Protein AF-A0A4S8Q073-F1 (afdb_monomer)

Foldseek 3Di:
DDDDPDDPDDDPDPDDDDPDDDDDDWDDDPTDDDDDFDDDVTDDDDDDPDDVVLVVLLVVLLVLLVVLLVVLVVCVVVDDPVLSVVLVVLSVVLNVCSNVVPQLVVNVVSLVVNCVSCVVPVVSVVSSVVSNVSSVVSVD

Structure (mmCIF, N/CA/C/O backbone):
data_AF-A0A4S8Q073-F1
#
_entry.id   AF-A0A4S8Q073-F1
#
loop_
_atom_site.group_PDB
_atom_site.id
_atom_site.type_symbol
_atom_site.label_atom_id
_atom_site.label_alt_id
_atom_site.label_comp_id
_atom_site.label_asym_id
_atom_site.label_entity_id
_atom_site.label_seq_id
_atom_site.pdbx_PDB_ins_code
_atom_site.Cartn_x
_atom_site.Cartn_y
_atom_site.Cartn_z
_atom_site.occupancy
_atom_site.B_iso_or_equiv
_atom_site.auth_seq_id
_atom_site.auth_comp_id
_atom_site.auth_asym_id
_atom_site.auth_atom_id
_atom_site.pdbx_PDB_model_num
ATOM 1 N N . MET A 1 1 ? -38.700 -20.211 -31.489 1.00 40.72 1 MET A N 1
ATOM 2 C CA . MET A 1 1 ? -37.290 -20.082 -31.066 1.00 40.72 1 MET A CA 1
ATOM 3 C C . MET A 1 1 ? -37.024 -18.601 -30.901 1.00 40.72 1 MET A C 1
ATOM 5 O O . MET A 1 1 ? -37.221 -17.858 -31.850 1.00 40.72 1 MET A O 1
ATOM 9 N N . ASN A 1 2 ? -36.776 -18.187 -29.663 1.00 37.12 2 ASN A N 1
ATOM 10 C CA . ASN A 1 2 ? -36.785 -16.802 -29.211 1.00 37.12 2 ASN A CA 1
ATOM 11 C C . ASN A 1 2 ? -35.334 -16.413 -28.903 1.00 37.12 2 ASN A C 1
ATOM 13 O O . ASN A 1 2 ? -34.728 -17.034 -28.035 1.00 37.12 2 ASN A O 1
ATOM 17 N N . THR A 1 3 ? -34.775 -15.436 -29.608 1.00 40.09 3 THR A N 1
ATOM 18 C CA . THR A 1 3 ? -33.474 -14.839 -29.272 1.00 40.09 3 THR A CA 1
ATOM 19 C C . THR A 1 3 ? -33.662 -13.334 -29.161 1.00 40.09 3 THR A C 1
ATOM 21 O O . THR A 1 3 ? -33.421 -12.589 -30.108 1.00 40.09 3 THR A O 1
ATOM 24 N N . SER A 1 4 ? -34.142 -12.901 -27.994 1.00 40.88 4 SER A N 1
ATOM 25 C CA . SER A 1 4 ? -34.020 -11.515 -27.547 1.00 40.88 4 SER A CA 1
ATOM 26 C C . SER A 1 4 ? -32.580 -11.284 -27.100 1.00 40.88 4 SER A C 1
ATOM 28 O O . SER A 1 4 ? -32.199 -11.711 -26.017 1.00 40.88 4 SER A O 1
ATOM 30 N N . ALA A 1 5 ? -31.797 -10.596 -27.926 1.00 44.41 5 ALA A N 1
ATOM 31 C CA . ALA A 1 5 ? -30.655 -9.815 -27.467 1.00 44.41 5 ALA A CA 1
ATOM 32 C C . ALA A 1 5 ? -31.148 -8.371 -27.288 1.00 44.41 5 ALA A C 1
ATOM 34 O O . ALA A 1 5 ? -31.017 -7.529 -28.173 1.00 44.41 5 ALA A O 1
ATOM 35 N N . LYS A 1 6 ? -31.835 -8.128 -26.173 1.00 49.66 6 LYS A N 1
ATOM 36 C CA . LYS A 1 6 ? -32.028 -6.792 -25.605 1.00 49.66 6 LYS A CA 1
ATOM 37 C C . LYS A 1 6 ? -31.183 -6.753 -24.338 1.00 49.66 6 LYS A C 1
ATOM 39 O O . LYS A 1 6 ? -31.107 -7.766 -23.654 1.00 49.66 6 LYS A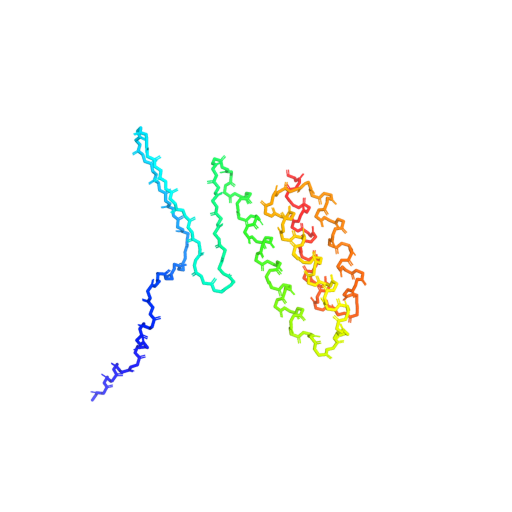 O 1
ATOM 44 N N . ASP A 1 7 ? -30.578 -5.599 -24.086 1.00 47.19 7 ASP A N 1
ATOM 45 C CA . ASP A 1 7 ? -29.772 -5.262 -22.904 1.00 47.19 7 ASP A CA 1
ATOM 46 C C . ASP A 1 7 ? -28.259 -5.494 -23.036 1.00 47.19 7 ASP A C 1
ATOM 48 O O . ASP A 1 7 ? -27.610 -6.070 -22.169 1.00 47.19 7 ASP A O 1
ATOM 52 N N . ALA A 1 8 ? -27.668 -4.942 -24.101 1.00 43.12 8 ALA A N 1
ATOM 53 C CA . ALA A 1 8 ? -26.355 -4.321 -23.933 1.00 43.12 8 ALA A CA 1
ATOM 54 C C . ALA A 1 8 ? -26.593 -2.910 -23.353 1.00 43.12 8 ALA A C 1
ATOM 56 O O . ALA A 1 8 ? -27.317 -2.133 -23.990 1.00 43.12 8 ALA A O 1
ATOM 57 N N . PRO A 1 9 ? -26.076 -2.577 -22.155 1.00 44.06 9 PRO A N 1
ATOM 58 C CA . PRO A 1 9 ? -26.205 -1.235 -21.603 1.00 44.06 9 PRO A CA 1
ATOM 59 C C . PRO A 1 9 ? -25.556 -0.222 -22.548 1.00 44.06 9 PRO A C 1
ATOM 61 O O . PRO A 1 9 ? -24.485 -0.460 -23.104 1.00 44.06 9 PRO A O 1
ATOM 64 N N . GLN A 1 10 ? -26.265 0.884 -22.779 1.00 46.03 10 GLN A N 1
ATOM 65 C CA . GLN A 1 10 ? -25.761 1.968 -23.606 1.00 46.03 10 GLN A CA 1
ATOM 66 C C . GLN A 1 10 ? -24.617 2.686 -22.887 1.00 46.03 10 GLN A C 1
ATOM 68 O O . GLN A 1 10 ? -24.755 2.986 -21.699 1.00 46.03 10 GLN A O 1
ATOM 73 N N . PRO A 1 11 ? -23.546 3.028 -23.618 1.00 42.44 11 PRO A N 1
ATOM 74 C CA . PRO A 1 11 ? -22.461 3.816 -23.085 1.00 42.44 11 PRO A CA 1
ATOM 75 C C . PRO A 1 11 ? -22.982 5.208 -22.721 1.00 42.44 11 PRO A C 1
ATOM 77 O O . PRO A 1 11 ? -23.219 6.044 -23.592 1.00 42.44 11 PRO A O 1
ATOM 80 N N . GLY A 1 12 ? -23.076 5.508 -21.429 1.00 49.47 12 GLY A N 1
ATOM 81 C CA . GLY A 1 12 ? -22.795 6.863 -20.956 1.00 49.47 12 GLY A CA 1
ATOM 82 C C . GLY A 1 12 ? -21.283 7.107 -20.998 1.00 49.47 12 GLY A C 1
ATOM 83 O O . GLY A 1 12 ? -20.698 7.449 -19.984 1.00 49.47 12 GLY A O 1
ATOM 84 N N . GLU A 1 13 ? -20.609 6.790 -22.107 1.00 42.34 13 GLU A N 1
ATOM 85 C CA . GLU A 1 13 ? -19.180 6.451 -22.083 1.00 42.34 13 GLU A CA 1
ATOM 86 C C . GLU A 1 13 ? -18.450 7.151 -23.232 1.00 42.34 13 GLU A C 1
ATOM 88 O O . GLU A 1 13 ? -18.425 6.701 -24.374 1.00 42.34 13 GLU A O 1
ATOM 93 N N . GLY A 1 14 ? -17.834 8.288 -22.905 1.00 31.42 14 GLY A N 1
ATOM 94 C CA . GLY A 1 14 ? -16.796 8.930 -23.714 1.00 31.42 14 GLY A CA 1
ATOM 95 C C . GLY A 1 14 ? -15.397 8.402 -23.385 1.00 31.42 14 GLY A C 1
ATOM 96 O O . GLY A 1 14 ? -14.437 9.166 -23.429 1.00 31.42 14 GLY A O 1
ATOM 97 N N . GLY A 1 15 ? -15.280 7.132 -22.993 1.00 39.75 15 GLY A N 1
ATOM 98 C CA . GLY A 1 15 ? -14.027 6.519 -22.567 1.00 39.75 15 GLY A CA 1
ATOM 99 C C . GLY A 1 15 ? -13.878 5.114 -23.134 1.00 39.75 15 GLY A C 1
ATOM 100 O O . GLY A 1 15 ? -14.850 4.377 -23.266 1.00 39.75 15 GLY A O 1
ATOM 101 N N . PHE A 1 16 ? -12.646 4.753 -23.483 1.00 46.19 16 PHE A N 1
ATOM 102 C CA . PHE A 1 16 ? -12.290 3.384 -23.827 1.00 46.19 16 PHE A CA 1
ATOM 103 C C . PHE A 1 16 ? -11.859 2.671 -22.549 1.00 46.19 16 PHE A C 1
ATOM 105 O O . PHE A 1 16 ? -10.923 3.114 -21.885 1.00 46.19 16 PHE A O 1
ATOM 112 N N . VAL A 1 17 ? -12.514 1.562 -22.215 1.00 44.00 17 VAL A N 1
ATOM 113 C CA . VAL A 1 17 ? -12.050 0.668 -21.152 1.00 44.00 17 VAL A CA 1
ATOM 114 C C . VAL A 1 17 ? -11.160 -0.391 -21.791 1.00 44.00 17 VAL A C 1
ATOM 116 O O . VAL A 1 17 ? -11.627 -1.253 -22.536 1.00 44.00 17 VAL A O 1
ATOM 119 N N . PHE A 1 18 ? -9.857 -0.309 -21.534 1.00 49.22 18 PHE A N 1
ATOM 120 C CA . PHE A 1 18 ? -8.901 -1.318 -21.978 1.00 49.22 18 PHE A CA 1
ATOM 121 C C . PHE A 1 18 ? -8.748 -2.383 -20.891 1.00 49.22 18 PHE A C 1
ATOM 123 O O . PHE A 1 18 ? -8.147 -2.141 -19.849 1.00 49.22 18 PHE A O 1
ATOM 130 N N . HIS A 1 19 ? -9.259 -3.586 -21.145 1.00 39.66 19 HIS A N 1
ATOM 131 C CA . HIS A 1 19 ? -8.949 -4.766 -20.338 1.00 39.66 19 HIS A CA 1
ATOM 132 C C . HIS A 1 19 ? -7.754 -5.501 -20.967 1.00 39.66 19 HIS A C 1
ATO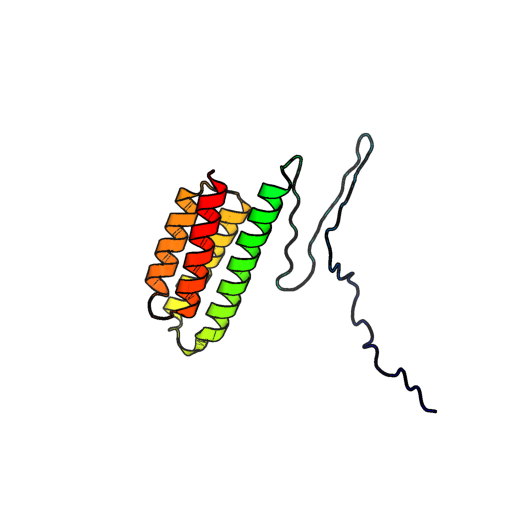M 134 O O . HIS A 1 19 ? -7.927 -6.485 -21.684 1.00 39.66 19 HIS A O 1
ATOM 140 N N . GLY A 1 20 ? -6.538 -4.983 -20.768 1.00 45.97 20 GLY A N 1
ATOM 141 C CA . GLY A 1 20 ? -5.312 -5.574 -21.314 1.00 45.97 20 GLY A CA 1
ATOM 142 C C . GLY A 1 20 ? -4.092 -4.653 -21.244 1.00 45.97 20 GLY A C 1
ATOM 143 O O . GLY A 1 20 ? -4.191 -3.501 -20.833 1.00 45.97 20 GLY A O 1
ATOM 144 N N . GLU A 1 21 ? -2.933 -5.173 -21.651 1.00 44.38 21 GLU A N 1
ATOM 145 C CA . GLU A 1 21 ? -1.693 -4.398 -21.775 1.00 44.38 21 GLU A CA 1
ATOM 146 C C . GLU A 1 21 ? -1.798 -3.434 -22.972 1.00 44.38 21 GLU A C 1
ATOM 148 O O . GLU A 1 21 ? -2.043 -3.864 -24.101 1.00 44.38 21 GLU A O 1
ATOM 153 N N . VAL A 1 22 ? -1.638 -2.127 -22.735 1.00 56.12 22 VAL A N 1
ATOM 154 C CA . VAL A 1 22 ? -1.639 -1.101 -23.790 1.00 56.12 22 VAL A CA 1
ATOM 155 C C . VAL A 1 22 ? -0.197 -0.725 -24.107 1.00 56.12 22 VAL A C 1
ATOM 157 O O . VAL A 1 22 ? 0.472 -0.071 -23.313 1.00 56.12 22 VAL A O 1
ATOM 160 N N . GLN A 1 23 ? 0.278 -1.118 -25.287 1.00 55.22 23 GLN A N 1
ATOM 161 C CA . GLN A 1 23 ? 1.585 -0.706 -25.793 1.00 55.22 23 GLN A CA 1
ATOM 162 C C . GLN A 1 23 ? 1.418 0.490 -26.737 1.00 55.22 23 GLN A C 1
ATOM 164 O O . GLN A 1 23 ? 0.898 0.358 -27.845 1.00 55.22 23 GLN A O 1
ATOM 169 N N . THR A 1 24 ? 1.866 1.669 -26.307 1.00 61.81 24 THR A N 1
ATOM 170 C CA . THR A 1 24 ? 1.932 2.881 -27.142 1.00 61.81 24 THR A CA 1
ATOM 171 C C . THR A 1 24 ? 3.361 3.127 -27.612 1.00 61.81 24 THR A C 1
ATOM 173 O O . THR A 1 24 ? 4.252 3.364 -26.802 1.00 61.81 24 THR A O 1
ATOM 176 N N . GLY A 1 25 ? 3.581 3.086 -28.930 1.00 56.41 25 GLY A N 1
ATOM 177 C CA . GLY A 1 25 ? 4.863 3.396 -29.564 1.00 56.41 25 GLY A CA 1
ATOM 178 C C . GLY A 1 25 ? 4.824 4.738 -30.291 1.00 56.41 25 GLY A C 1
ATOM 179 O O . GLY A 1 25 ? 3.849 5.054 -30.970 1.00 56.41 25 GLY A O 1
ATOM 180 N N . VAL A 1 26 ? 5.898 5.519 -30.172 1.00 62.03 26 VAL A N 1
ATOM 181 C CA . VAL A 1 26 ? 6.046 6.827 -30.822 1.00 62.03 26 VAL A CA 1
ATOM 182 C C . VAL A 1 26 ? 7.385 6.854 -31.555 1.00 62.03 26 VAL A C 1
ATOM 184 O O . VAL A 1 26 ? 8.428 6.669 -30.935 1.00 62.03 26 VAL A O 1
ATOM 187 N N . ILE A 1 27 ? 7.369 7.037 -32.880 1.00 60.81 27 ILE A N 1
ATOM 188 C CA . ILE A 1 27 ? 8.567 6.945 -33.731 1.00 60.81 27 ILE A CA 1
ATOM 189 C C . ILE A 1 27 ? 8.694 8.216 -34.580 1.00 60.81 27 ILE A C 1
ATOM 191 O O . ILE A 1 27 ? 7.756 8.589 -35.280 1.00 60.81 27 ILE A O 1
ATOM 195 N N . GLY A 1 28 ? 9.869 8.852 -34.547 1.00 59.28 28 GLY A N 1
ATOM 196 C CA . GLY A 1 28 ? 10.220 10.009 -35.379 1.00 59.28 28 GLY A CA 1
ATOM 197 C C . GLY A 1 28 ? 10.800 11.186 -34.589 1.00 59.28 28 GLY A C 1
ATOM 198 O O . GLY A 1 28 ? 10.596 11.315 -33.383 1.00 59.28 28 GLY A O 1
ATOM 199 N N . THR A 1 29 ? 11.539 12.065 -35.271 1.00 67.44 29 THR A N 1
ATOM 200 C CA . THR A 1 29 ? 12.099 13.285 -34.668 1.00 67.44 29 THR A CA 1
ATOM 201 C C . THR A 1 29 ? 10.974 14.243 -34.272 1.00 67.44 29 THR A C 1
ATOM 203 O O . THR A 1 29 ? 10.202 14.668 -35.127 1.00 67.44 29 THR A O 1
ATOM 206 N N . GLY A 1 30 ? 10.896 14.600 -32.986 1.00 60.44 30 GLY A N 1
ATOM 207 C CA . GLY A 1 30 ? 9.873 15.513 -32.454 1.00 60.44 30 GLY A CA 1
ATOM 208 C C . GLY A 1 30 ? 8.548 14.846 -32.079 1.00 60.44 30 GLY A C 1
ATOM 209 O O . GLY A 1 30 ? 7.569 15.540 -31.823 1.00 60.44 30 GLY A O 1
ATOM 210 N N . ALA A 1 31 ? 8.500 13.516 -32.053 1.00 70.00 31 ALA A N 1
ATOM 211 C CA . ALA A 1 31 ? 7.293 12.789 -31.713 1.00 70.00 31 ALA A CA 1
ATOM 212 C C . ALA A 1 31 ? 7.096 12.722 -30.182 1.00 70.00 31 ALA A C 1
ATOM 214 O O . ALA A 1 31 ? 8.045 12.497 -29.430 1.00 70.00 31 ALA A O 1
ATOM 215 N N . SER A 1 32 ? 5.861 12.934 -29.722 1.00 59.38 32 SER A N 1
ATOM 216 C CA . SER A 1 32 ? 5.457 12.865 -28.314 1.00 59.38 32 SER A CA 1
ATOM 217 C C . SER A 1 32 ? 4.181 12.034 -28.165 1.00 59.38 32 SER A C 1
ATOM 219 O O . SER A 1 32 ? 3.359 11.975 -29.080 1.00 59.38 32 SER A O 1
ATOM 221 N N . ALA A 1 33 ? 4.014 11.380 -27.015 1.00 62.69 33 ALA A N 1
ATOM 222 C CA . ALA A 1 33 ? 2.746 10.786 -26.601 1.00 62.69 33 ALA A CA 1
ATOM 223 C C . ALA A 1 33 ? 2.340 11.344 -25.246 1.00 62.69 33 ALA A C 1
ATOM 225 O O . ALA A 1 33 ? 3.179 11.540 -24.370 1.00 62.69 33 ALA A O 1
ATOM 226 N N . ASN A 1 34 ? 1.034 11.534 -25.087 1.00 59.97 34 ASN A N 1
ATOM 227 C CA . ASN A 1 34 ? 0.407 11.758 -23.797 1.00 59.97 34 ASN A CA 1
ATOM 228 C C . ASN A 1 34 ? -0.345 10.481 -23.434 1.00 59.97 34 ASN A C 1
ATOM 230 O O . ASN A 1 34 ? -1.194 10.028 -24.202 1.00 59.97 34 ASN A O 1
ATOM 234 N N . VAL A 1 35 ? -0.026 9.914 -22.277 1.00 66.75 35 VAL A N 1
ATOM 235 C CA . VAL A 1 35 ? -0.779 8.814 -21.678 1.00 66.75 35 VAL A CA 1
ATOM 236 C C . VAL A 1 35 ? -1.440 9.379 -20.432 1.00 66.75 35 VAL A C 1
ATOM 238 O O . VAL A 1 35 ? -0.766 9.969 -19.592 1.00 66.75 35 VAL A O 1
ATOM 241 N N . GLY A 1 36 ? -2.758 9.246 -20.342 1.00 57.97 36 GLY A N 1
ATOM 242 C CA . GLY A 1 36 ? -3.541 9.697 -19.199 1.00 57.97 36 GLY A CA 1
ATOM 243 C C . GLY A 1 36 ? -4.561 8.635 -18.821 1.00 57.97 36 GLY A C 1
ATOM 244 O O . GLY A 1 36 ? -5.136 7.994 -19.700 1.00 57.97 36 GLY A O 1
ATOM 245 N N . ALA A 1 37 ? -4.771 8.453 -17.522 1.00 65.31 37 ALA A N 1
ATOM 246 C CA . ALA A 1 37 ? -5.860 7.649 -16.989 1.00 65.31 37 ALA A CA 1
ATOM 247 C C . ALA A 1 37 ? -6.991 8.593 -16.563 1.00 65.31 37 ALA A C 1
ATOM 249 O O . ALA A 1 37 ? -6.738 9.589 -15.887 1.00 65.31 37 ALA A O 1
ATOM 250 N N . ILE A 1 38 ? -8.217 8.328 -17.020 1.00 57.28 38 ILE A N 1
ATOM 251 C CA . ILE A 1 38 ? -9.373 9.209 -16.810 1.00 57.28 38 ILE A CA 1
ATOM 252 C C . ILE A 1 38 ? -10.489 8.398 -16.153 1.00 57.28 38 ILE A C 1
ATOM 254 O O . ILE A 1 38 ? -11.005 7.464 -16.762 1.00 57.28 38 ILE A O 1
ATOM 258 N N . GLY A 1 39 ? -10.872 8.798 -14.941 1.00 55.91 39 GLY A N 1
ATOM 259 C CA . GLY A 1 39 ? -11.926 8.173 -14.144 1.00 55.91 39 GLY A CA 1
ATOM 260 C C . GLY A 1 39 ? -11.600 8.229 -12.651 1.00 55.91 39 GLY A C 1
ATOM 261 O O . GLY A 1 39 ? -10.449 8.436 -12.265 1.00 55.91 39 GLY A O 1
ATOM 262 N N . GLU A 1 40 ? -12.614 8.063 -11.804 1.00 46.66 40 GLU A N 1
ATOM 263 C CA . GLU A 1 40 ? -12.412 7.921 -10.358 1.00 46.66 40 GLU A CA 1
ATOM 264 C C . GLU A 1 40 ? -11.568 6.661 -10.100 1.00 46.66 40 GLU A C 1
ATOM 266 O O . GLU A 1 40 ? -11.806 5.621 -10.717 1.00 46.66 40 GLU A O 1
ATOM 271 N N . ASN A 1 41 ? -10.522 6.775 -9.276 1.00 53.16 41 ASN A N 1
ATOM 272 C CA . ASN A 1 41 ? -9.537 5.711 -9.017 1.00 53.16 41 ASN A CA 1
ATOM 273 C C . ASN A 1 41 ? -8.767 5.196 -10.256 1.00 53.16 41 ASN A C 1
ATOM 275 O O . ASN A 1 41 ? -8.225 4.093 -10.246 1.00 53.16 41 ASN A O 1
ATOM 279 N N . SER A 1 42 ? -8.699 5.965 -11.349 1.00 65.56 42 SER A N 1
ATOM 280 C CA . SER A 1 42 ? -7.949 5.561 -12.547 1.00 65.56 42 SER A CA 1
ATOM 281 C C . SER A 1 42 ? -6.463 5.919 -12.437 1.00 65.56 42 SER A C 1
ATOM 283 O O . SER A 1 42 ? -6.125 7.090 -12.275 1.00 65.56 42 SER A O 1
ATOM 285 N N . ARG A 1 43 ? -5.567 4.932 -12.599 1.00 63.97 43 ARG A N 1
ATOM 286 C CA . ARG A 1 43 ? -4.103 5.130 -12.615 1.00 63.97 43 ARG A CA 1
ATOM 287 C C . ARG A 1 43 ? -3.484 4.844 -13.980 1.00 63.97 43 ARG A C 1
ATOM 289 O O . ARG A 1 43 ? -3.854 3.890 -14.662 1.00 63.97 43 ARG A O 1
ATOM 296 N N . GLY A 1 44 ? -2.518 5.678 -14.369 1.00 65.00 44 GLY A N 1
ATOM 297 C CA . GLY A 1 44 ? -1.737 5.534 -15.596 1.00 65.00 44 GLY A CA 1
ATOM 298 C C . GLY A 1 44 ? -0.261 5.370 -15.263 1.00 65.00 44 GLY A C 1
ATOM 299 O O . GLY A 1 44 ? 0.323 6.235 -14.622 1.00 65.00 44 GLY A O 1
ATOM 300 N N . LEU A 1 45 ? 0.344 4.271 -15.711 1.00 61.84 45 LEU A N 1
ATOM 301 C CA . LEU A 1 45 ? 1.757 3.974 -15.488 1.00 61.84 45 LEU A CA 1
ATOM 302 C C . LEU A 1 45 ? 2.485 3.965 -16.829 1.00 61.84 45 LEU A C 1
ATOM 304 O O . LEU A 1 45 ? 2.070 3.272 -17.757 1.00 61.84 45 LEU A O 1
ATOM 308 N N . VAL A 1 46 ? 3.571 4.731 -16.930 1.00 64.12 46 VAL A N 1
ATOM 309 C CA . VAL A 1 46 ? 4.444 4.746 -18.107 1.00 64.12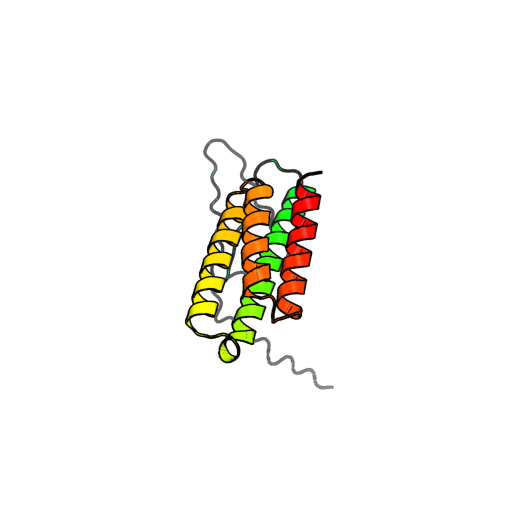 46 VAL A CA 1
ATOM 310 C C . VAL A 1 46 ? 5.839 4.331 -17.676 1.00 64.12 46 VAL A C 1
ATOM 312 O O . VAL A 1 46 ? 6.462 4.979 -16.836 1.00 64.12 46 VAL A O 1
ATOM 315 N N . PHE A 1 47 ? 6.344 3.266 -18.286 1.00 62.81 47 PHE A N 1
ATOM 316 C CA . PHE A 1 47 ? 7.707 2.797 -18.085 1.00 62.81 47 PHE A CA 1
ATOM 317 C C . PHE A 1 47 ? 8.531 3.058 -19.348 1.00 62.81 47 PHE A C 1
ATOM 319 O O . PHE A 1 47 ? 8.045 2.908 -20.468 1.00 62.81 47 PHE A O 1
ATOM 326 N N . VAL A 1 48 ? 9.788 3.473 -19.174 1.00 61.75 48 VAL A N 1
ATOM 327 C CA . VAL A 1 48 ? 10.729 3.700 -20.279 1.00 61.75 48 VAL A CA 1
ATOM 328 C C . VAL A 1 48 ? 11.957 2.826 -20.052 1.00 61.75 48 VAL A C 1
ATOM 330 O O . VAL A 1 48 ? 12.718 3.064 -19.117 1.00 61.75 48 VAL A O 1
ATOM 333 N N . GLY A 1 49 ? 12.149 1.821 -20.912 1.00 57.09 49 GLY A N 1
ATOM 334 C CA . GLY A 1 49 ? 13.368 1.005 -20.949 1.00 57.09 49 GLY A CA 1
ATOM 335 C C . GLY A 1 49 ? 13.584 0.085 -19.742 1.00 57.09 49 GLY A C 1
ATOM 336 O O . GLY A 1 49 ? 14.730 -0.081 -19.329 1.00 57.09 49 GLY A O 1
ATOM 337 N N . ARG A 1 50 ? 12.518 -0.489 -19.168 1.00 62.62 50 ARG A N 1
ATOM 338 C CA . ARG A 1 50 ? 12.603 -1.405 -18.018 1.00 62.62 50 ARG A CA 1
ATOM 339 C C . ARG A 1 50 ? 12.460 -2.870 -18.387 1.00 62.62 50 ARG A C 1
ATOM 341 O O . ARG A 1 50 ? 11.965 -3.220 -19.455 1.00 62.62 50 ARG A O 1
ATOM 348 N N . ASP A 1 51 ? 12.900 -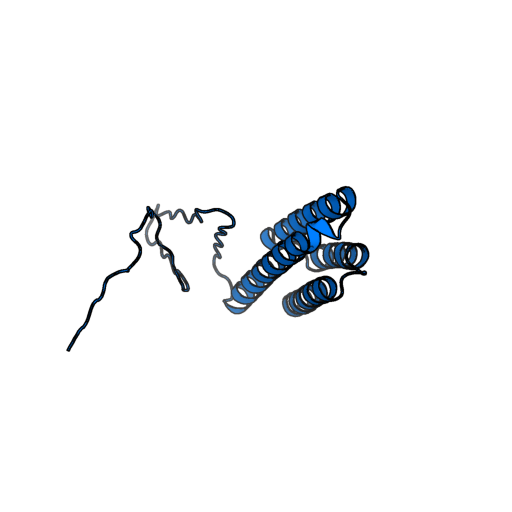3.721 -17.463 1.00 73.31 51 ASP A N 1
ATOM 349 C CA . ASP A 1 51 ? 12.564 -5.137 -17.483 1.00 73.31 51 ASP A CA 1
ATOM 350 C C . ASP A 1 51 ? 11.074 -5.310 -17.142 1.00 73.31 51 ASP A C 1
ATOM 352 O O . ASP A 1 51 ? 10.594 -4.850 -16.104 1.00 73.31 51 ASP A O 1
ATOM 356 N N . GLY A 1 52 ? 10.339 -6.028 -17.993 1.00 74.12 52 GLY A N 1
ATOM 357 C CA . GLY A 1 52 ? 8.928 -6.337 -17.773 1.00 74.12 52 GLY A CA 1
ATOM 358 C C . GLY A 1 52 ? 8.660 -7.154 -16.499 1.00 74.12 52 GLY A C 1
ATOM 359 O O . GLY A 1 52 ? 7.507 -7.293 -16.086 1.00 74.12 52 GLY A O 1
ATOM 360 N N . ALA A 1 53 ? 9.675 -7.744 -15.859 1.00 76.25 53 ALA A N 1
ATOM 361 C CA . ALA A 1 53 ? 9.539 -8.322 -14.520 1.00 76.25 53 ALA A CA 1
ATOM 362 C C . ALA A 1 53 ? 9.356 -7.247 -13.430 1.00 76.25 53 ALA A C 1
ATOM 364 O O . ALA A 1 53 ? 8.465 -7.386 -12.587 1.00 76.25 53 ALA A O 1
ATOM 365 N N . GLU A 1 54 ? 10.137 -6.165 -13.479 1.00 77.25 54 GLU A N 1
ATOM 366 C CA . GLU A 1 54 ? 10.043 -5.040 -12.541 1.00 77.25 54 GLU A CA 1
ATOM 367 C C . GLU A 1 54 ? 8.727 -4.278 -12.719 1.00 77.25 54 GLU A C 1
ATOM 369 O O . GLU A 1 54 ? 8.056 -3.960 -11.739 1.00 77.25 54 GLU A O 1
ATOM 374 N N . GLU A 1 55 ? 8.299 -4.059 -13.965 1.00 77.75 55 GLU A N 1
ATOM 375 C CA . GLU A 1 55 ? 7.019 -3.407 -14.279 1.00 77.75 55 GLU A CA 1
ATOM 376 C C . GLU A 1 55 ? 5.831 -4.183 -13.695 1.00 77.75 55 GLU A C 1
ATOM 378 O O . GLU A 1 55 ? 4.945 -3.617 -13.050 1.00 77.75 55 GLU A O 1
ATOM 383 N N . ARG A 1 56 ? 5.837 -5.513 -13.850 1.00 81.88 56 ARG A N 1
ATOM 384 C CA . ARG A 1 56 ? 4.802 -6.389 -13.285 1.00 81.88 56 ARG A CA 1
ATOM 385 C C . ARG A 1 56 ? 4.824 -6.409 -11.764 1.00 81.88 56 ARG A C 1
ATOM 387 O O . ARG A 1 56 ? 3.766 -6.541 -11.152 1.00 81.88 56 ARG A O 1
ATOM 394 N N . LEU A 1 57 ? 5.999 -6.320 -11.148 1.00 85.19 57 LEU A N 1
ATOM 395 C CA . LEU A 1 57 ? 6.111 -6.229 -9.695 1.00 85.19 57 LEU A CA 1
ATOM 396 C C . LEU A 1 57 ? 5.538 -4.904 -9.185 1.00 85.19 57 LEU A C 1
ATOM 398 O O . LEU A 1 57 ? 4.783 -4.896 -8.216 1.00 85.19 57 LEU A O 1
ATOM 402 N N . PHE A 1 58 ? 5.837 -3.813 -9.882 1.00 84.88 58 PHE A N 1
ATOM 403 C CA . PHE A 1 58 ? 5.345 -2.483 -9.562 1.00 84.88 58 PHE A CA 1
ATOM 404 C C . PHE A 1 58 ? 3.825 -2.375 -9.649 1.00 84.88 58 PHE A C 1
ATOM 406 O O . PHE A 1 58 ? 3.171 -1.946 -8.701 1.00 84.88 58 PHE A O 1
ATOM 413 N N . ALA A 1 59 ? 3.253 -2.848 -10.757 1.00 85.75 59 ALA A N 1
ATOM 414 C CA . ALA A 1 59 ? 1.809 -2.881 -10.945 1.00 85.75 59 ALA A CA 1
ATOM 415 C C . ALA A 1 59 ? 1.114 -3.707 -9.848 1.00 85.75 59 ALA A C 1
ATOM 417 O O . ALA A 1 59 ? 0.064 -3.314 -9.349 1.00 85.75 59 ALA A O 1
ATOM 418 N N . LYS A 1 60 ? 1.723 -4.822 -9.417 1.00 89.50 60 LYS A N 1
ATOM 419 C CA . LYS A 1 60 ? 1.205 -5.634 -8.304 1.00 89.50 60 LYS A CA 1
ATOM 420 C C . LYS A 1 60 ? 1.261 -4.916 -6.959 1.00 89.50 60 LYS A C 1
ATOM 422 O O . LYS A 1 60 ? 0.348 -5.098 -6.162 1.00 89.50 60 LYS A O 1
ATOM 427 N N . LEU A 1 61 ? 2.314 -4.141 -6.692 1.00 90.69 61 LEU A N 1
ATOM 428 C CA . LEU A 1 61 ? 2.413 -3.347 -5.465 1.00 90.69 61 LEU A CA 1
ATOM 429 C C . LEU A 1 61 ? 1.289 -2.310 -5.403 1.00 90.69 61 LEU A C 1
ATOM 431 O O . LEU A 1 61 ? 0.579 -2.259 -4.406 1.00 90.69 61 LEU A O 1
ATOM 435 N N . LEU A 1 62 ? 1.084 -1.546 -6.477 1.00 91.44 62 LEU A N 1
ATOM 436 C CA . LEU A 1 62 ? 0.030 -0.529 -6.534 1.00 91.44 62 LEU A CA 1
ATOM 437 C C . LEU A 1 62 ? -1.377 -1.130 -6.444 1.00 91.44 62 LEU A C 1
ATOM 439 O O . LEU A 1 62 ? -2.205 -0.617 -5.696 1.00 91.44 62 LEU A O 1
ATOM 443 N N . ALA A 1 63 ? -1.619 -2.259 -7.115 1.00 90.00 63 ALA A N 1
ATOM 444 C CA . ALA A 1 63 ? -2.892 -2.971 -7.017 1.00 90.00 63 ALA A CA 1
ATOM 445 C C . ALA A 1 63 ? -3.189 -3.466 -5.589 1.00 90.00 63 ALA A C 1
ATOM 447 O O . ALA A 1 63 ? -4.331 -3.427 -5.147 1.00 90.00 63 ALA A O 1
ATOM 448 N N . LEU A 1 64 ? -2.172 -3.909 -4.841 1.00 93.62 64 LEU A N 1
ATOM 449 C CA . LEU A 1 64 ? -2.354 -4.308 -3.441 1.00 93.62 64 LEU A CA 1
ATOM 450 C C . LEU A 1 64 ? -2.573 -3.120 -2.502 1.00 93.62 64 LEU A C 1
ATOM 452 O O . LEU A 1 64 ? -3.239 -3.278 -1.482 1.00 93.62 64 LEU A O 1
ATOM 456 N N . VAL A 1 65 ? -2.016 -1.948 -2.817 1.00 94.25 65 VAL A N 1
ATOM 457 C CA . VAL A 1 65 ? -2.337 -0.715 -2.084 1.00 94.25 65 VAL A CA 1
ATOM 458 C C . VAL A 1 65 ? -3.796 -0.322 -2.316 1.00 94.25 65 VAL A C 1
ATOM 460 O O . VAL A 1 65 ? -4.465 0.042 -1.354 1.00 94.25 65 VAL A O 1
ATOM 463 N N . ASP A 1 66 ? -4.312 -0.475 -3.540 1.00 92.06 66 ASP A N 1
ATOM 464 C CA . ASP A 1 66 ? -5.739 -0.260 -3.828 1.00 92.06 66 ASP A CA 1
ATOM 465 C C . ASP A 1 66 ? -6.629 -1.230 -3.056 1.00 92.06 66 ASP A C 1
ATOM 467 O O . ASP A 1 66 ? -7.549 -0.796 -2.366 1.00 92.06 66 ASP A O 1
ATOM 471 N N . GLU A 1 67 ? -6.306 -2.526 -3.083 1.00 93.69 67 GLU A N 1
ATOM 472 C CA . GLU A 1 67 ? -7.029 -3.543 -2.309 1.00 93.69 67 GLU A CA 1
ATOM 473 C C . GLU A 1 67 ? -7.014 -3.215 -0.805 1.00 93.69 67 GLU A C 1
ATOM 475 O O . GLU A 1 67 ? -8.023 -3.366 -0.117 1.00 93.69 67 GLU A O 1
ATOM 480 N N . LEU A 1 68 ? -5.888 -2.713 -0.284 1.00 94.38 68 LEU A N 1
ATOM 481 C CA . LEU A 1 68 ? -5.781 -2.274 1.105 1.00 94.38 68 LEU A CA 1
ATOM 482 C C . LEU A 1 68 ? -6.640 -1.034 1.389 1.00 94.38 68 LEU A C 1
ATOM 484 O O . LEU A 1 68 ? -7.289 -0.995 2.433 1.00 94.38 68 LEU A O 1
ATOM 488 N N . ARG A 1 69 ? -6.687 -0.049 0.484 1.00 94.12 69 ARG A N 1
ATOM 489 C CA . ARG A 1 69 ? -7.528 1.150 0.635 1.00 94.12 69 ARG A CA 1
ATOM 490 C C . ARG A 1 69 ? -9.013 0.785 0.620 1.00 94.12 69 ARG A C 1
ATOM 492 O O . ARG A 1 69 ? -9.749 1.215 1.505 1.00 94.12 69 ARG A O 1
ATOM 499 N N . GLU A 1 70 ? -9.441 -0.066 -0.310 1.00 93.31 70 GLU A N 1
ATOM 500 C CA . GLU A 1 70 ? -10.815 -0.581 -0.358 1.00 93.31 70 GLU A CA 1
ATOM 501 C C . GLU A 1 70 ? -11.176 -1.350 0.919 1.00 93.31 70 GLU A C 1
ATOM 503 O O . GLU A 1 70 ? -12.248 -1.146 1.495 1.00 93.31 70 GLU A O 1
ATOM 508 N N . ALA A 1 71 ? -10.267 -2.194 1.413 1.00 93.25 71 ALA A N 1
ATOM 509 C CA . ALA A 1 71 ? -10.485 -2.939 2.646 1.00 93.25 71 ALA A CA 1
ATOM 510 C C . ALA A 1 71 ? -10.567 -2.017 3.876 1.00 93.25 71 ALA A C 1
ATOM 512 O O . ALA A 1 71 ? -11.432 -2.215 4.730 1.00 93.25 71 ALA A O 1
ATOM 513 N N . VAL A 1 72 ? -9.720 -0.985 3.966 1.00 93.88 72 VAL A N 1
ATOM 514 C CA . VAL A 1 72 ? -9.784 0.035 5.029 1.00 93.88 72 VAL A CA 1
ATOM 515 C C . VAL A 1 72 ? -11.110 0.795 4.976 1.00 93.88 72 VAL A C 1
ATOM 517 O O . VAL A 1 72 ? -11.758 0.947 6.012 1.00 93.88 72 VAL A O 1
ATOM 520 N N . ALA A 1 73 ? -11.563 1.203 3.787 1.00 91.81 73 ALA A N 1
ATOM 521 C CA . ALA A 1 73 ? -12.867 1.838 3.598 1.00 91.81 73 ALA A CA 1
ATOM 522 C C . ALA A 1 73 ? -14.022 0.926 4.050 1.00 91.81 73 ALA A C 1
ATOM 524 O O . ALA A 1 73 ? -14.946 1.383 4.722 1.00 91.81 73 ALA A O 1
ATOM 525 N N . GLY A 1 74 ? -13.933 -0.381 3.782 1.00 92.38 74 GLY A N 1
ATOM 526 C CA . GLY A 1 74 ? -14.884 -1.380 4.282 1.00 92.38 74 GLY A CA 1
ATOM 527 C C . GLY A 1 74 ? -14.929 -1.497 5.813 1.00 92.38 74 GLY A C 1
ATOM 528 O O . GLY A 1 74 ? -15.947 -1.904 6.369 1.00 92.38 74 GLY A O 1
ATOM 529 N N . HIS A 1 75 ? -13.860 -1.098 6.506 1.00 92.06 75 HIS A N 1
ATOM 530 C CA . HIS A 1 75 ? -13.771 -1.058 7.967 1.00 92.06 75 HIS A CA 1
ATOM 531 C C . HIS A 1 75 ? -14.030 0.334 8.567 1.00 92.06 75 HIS A C 1
ATOM 533 O O . HIS A 1 75 ? -13.855 0.505 9.774 1.00 92.06 75 HIS A O 1
ATOM 539 N N . ARG A 1 76 ? -14.487 1.319 7.778 1.00 89.44 76 ARG A N 1
ATOM 540 C CA . ARG A 1 76 ? -14.700 2.707 8.226 1.00 89.44 76 ARG A CA 1
ATOM 541 C C . ARG A 1 76 ? -15.553 2.821 9.491 1.00 89.44 76 ARG A C 1
ATOM 543 O O . ARG A 1 76 ? -15.208 3.598 10.364 1.00 89.44 76 ARG A O 1
ATOM 550 N N . GLU A 1 77 ? -16.628 2.044 9.617 1.00 90.38 77 GLU A N 1
ATOM 551 C CA . GLU A 1 77 ? -17.502 2.083 10.806 1.00 90.38 77 GLU A CA 1
ATOM 552 C C . GLU A 1 77 ? -16.859 1.478 12.067 1.00 90.38 77 GLU A C 1
ATOM 554 O O . GLU A 1 77 ? -17.298 1.751 13.183 1.00 90.38 77 GLU A O 1
ATOM 559 N N . ALA A 1 78 ? -15.837 0.634 11.898 1.00 90.12 78 ALA A N 1
ATOM 560 C CA . ALA A 1 78 ? -15.115 -0.021 12.988 1.00 90.12 78 ALA A CA 1
ATOM 561 C C . ALA A 1 78 ? -13.847 0.741 13.411 1.00 90.12 78 ALA A C 1
ATOM 563 O O . ALA A 1 78 ? -13.267 0.431 14.453 1.00 90.12 78 ALA A O 1
ATOM 564 N N . LEU A 1 79 ? -13.408 1.703 12.601 1.00 90.38 79 LEU A N 1
ATOM 565 C CA . LEU A 1 79 ? -12.284 2.588 12.876 1.00 90.38 79 LEU A CA 1
ATOM 566 C C . LEU A 1 79 ? -12.817 3.890 13.472 1.00 90.38 79 LEU A C 1
ATOM 568 O O . LEU A 1 79 ? -13.827 4.421 13.018 1.00 90.38 79 LEU A O 1
ATOM 572 N N . ASP A 1 80 ? -12.137 4.426 14.482 1.00 93.38 80 ASP A N 1
ATOM 573 C CA . ASP A 1 80 ? -12.407 5.801 14.881 1.00 93.38 80 ASP A CA 1
ATOM 574 C C . ASP A 1 80 ? -11.979 6.773 13.768 1.00 93.38 80 ASP A C 1
ATOM 576 O O . ASP A 1 80 ? -11.070 6.484 12.984 1.00 93.38 80 ASP A O 1
ATOM 580 N N . ASP A 1 81 ? -12.650 7.926 13.690 1.00 92.44 81 ASP A N 1
ATOM 581 C CA . ASP A 1 81 ? -12.437 8.903 12.615 1.00 92.44 81 ASP A CA 1
ATOM 582 C C . ASP A 1 81 ? -10.969 9.329 12.500 1.00 92.44 81 ASP A C 1
ATOM 584 O O . ASP A 1 81 ? -10.425 9.399 11.398 1.00 92.44 81 ASP A O 1
ATOM 588 N N . GLN A 1 82 ? -10.318 9.552 13.645 1.00 93.81 82 GLN A N 1
ATOM 589 C CA . GLN A 1 82 ? -8.933 10.001 13.708 1.00 93.81 82 GLN A CA 1
ATOM 590 C C . GLN A 1 82 ? -7.961 8.910 13.233 1.00 93.81 82 GLN A C 1
ATOM 592 O O . GLN A 1 82 ? -7.006 9.199 12.504 1.00 93.81 82 GLN A O 1
ATOM 597 N N . LEU A 1 83 ? -8.181 7.656 13.627 1.00 93.25 83 LEU A N 1
ATOM 598 C CA . LEU A 1 83 ? -7.391 6.518 13.171 1.00 93.25 83 LEU A CA 1
ATOM 599 C C . LEU A 1 83 ? -7.563 6.296 11.673 1.00 93.25 83 LEU A C 1
ATOM 601 O O . LEU A 1 83 ? -6.568 6.081 10.987 1.00 93.25 83 LEU A O 1
ATOM 605 N N . PHE A 1 84 ? -8.785 6.383 11.153 1.00 94.25 84 PHE A N 1
ATOM 606 C CA . PHE A 1 84 ? -9.028 6.240 9.722 1.00 94.25 84 PHE A CA 1
ATOM 607 C C . PHE A 1 84 ? -8.310 7.322 8.909 1.00 94.25 84 PHE A C 1
ATOM 609 O O . PHE A 1 84 ? -7.585 6.976 7.982 1.00 94.25 84 PHE A O 1
ATOM 616 N N . GLU A 1 85 ? -8.427 8.601 9.284 1.00 94.56 85 GLU A N 1
ATOM 617 C CA . GLU A 1 85 ? -7.700 9.694 8.612 1.00 94.56 85 GLU A CA 1
ATOM 618 C C . GLU A 1 85 ? -6.180 9.477 8.664 1.00 94.56 85 GLU A C 1
ATOM 620 O O . GLU A 1 85 ? -5.466 9.677 7.680 1.00 94.56 85 GLU A O 1
ATOM 625 N N . THR A 1 86 ? -5.672 9.003 9.807 1.00 95.62 86 THR A N 1
ATOM 626 C CA . THR A 1 86 ? -4.250 8.672 9.967 1.00 95.62 86 THR A CA 1
ATOM 627 C C . THR A 1 86 ? -3.836 7.535 9.032 1.00 95.62 86 THR A C 1
ATOM 629 O O . THR A 1 86 ? -2.757 7.584 8.437 1.00 95.62 86 THR A O 1
ATOM 632 N N . VAL A 1 87 ? -4.667 6.502 8.898 1.00 95.62 87 VAL A N 1
ATOM 633 C CA . VAL A 1 87 ? -4.409 5.363 8.012 1.00 95.62 87 VAL A CA 1
ATOM 634 C C . VAL A 1 87 ? -4.447 5.799 6.551 1.00 95.62 87 VAL A C 1
ATOM 636 O O . VAL A 1 87 ? -3.510 5.469 5.829 1.00 95.62 87 VAL A O 1
ATOM 639 N N . GLU A 1 88 ? -5.450 6.569 6.124 1.00 94.81 88 GLU A N 1
ATOM 640 C CA . GLU A 1 88 ? -5.532 7.090 4.752 1.00 94.81 88 GLU A CA 1
ATOM 641 C C . GLU A 1 88 ? -4.304 7.922 4.393 1.00 94.81 88 GLU A C 1
ATOM 643 O O . GLU A 1 88 ? -3.654 7.645 3.390 1.00 94.81 88 GLU A O 1
ATOM 648 N N . SER A 1 89 ? -3.889 8.840 5.268 1.00 95.62 89 SER A N 1
ATOM 649 C CA . SER A 1 89 ? -2.675 9.628 5.038 1.00 95.62 89 SER A CA 1
ATOM 650 C C . SER A 1 89 ? -1.424 8.748 4.907 1.00 95.62 89 SER A C 1
ATOM 652 O O . SER A 1 89 ? -0.578 8.997 4.051 1.00 95.62 89 SER A O 1
ATOM 654 N N . ASN A 1 90 ? -1.298 7.681 5.704 1.00 95.69 90 ASN A N 1
ATOM 655 C CA . ASN A 1 90 ? -0.174 6.748 5.572 1.00 95.69 90 ASN A CA 1
ATOM 656 C C . ASN A 1 90 ? -0.250 5.903 4.287 1.00 95.69 90 ASN A C 1
ATOM 658 O O . ASN A 1 90 ? 0.800 5.523 3.762 1.00 95.69 90 ASN A O 1
ATOM 662 N N . LEU A 1 91 ? -1.453 5.596 3.789 1.00 95.44 91 LEU A N 1
ATOM 663 C CA . LEU A 1 91 ? -1.658 4.915 2.509 1.00 95.44 91 LEU A CA 1
ATOM 664 C C . LEU A 1 91 ? -1.298 5.819 1.328 1.00 95.44 91 LEU A C 1
ATOM 666 O O . LEU A 1 91 ? -0.598 5.355 0.433 1.00 95.44 91 LEU A O 1
ATOM 670 N N . ASP A 1 92 ? -1.677 7.097 1.365 1.00 94.38 92 ASP A N 1
ATOM 671 C CA . ASP A 1 92 ? -1.300 8.087 0.347 1.00 94.38 92 ASP A CA 1
ATOM 672 C C . ASP A 1 92 ? 0.224 8.218 0.255 1.00 94.38 92 ASP A C 1
ATOM 674 O O . ASP A 1 92 ? 0.817 8.120 -0.818 1.00 94.38 92 ASP A O 1
ATOM 678 N N . GLU A 1 93 ? 0.899 8.348 1.399 1.00 94.88 93 GLU A N 1
ATOM 679 C CA . GLU A 1 93 ? 2.357 8.443 1.420 1.00 94.88 93 GLU A CA 1
ATOM 680 C C . GLU A 1 93 ? 3.056 7.134 1.003 1.00 94.88 93 GLU A C 1
ATOM 682 O O . GLU A 1 93 ? 4.205 7.153 0.537 1.00 94.88 93 GLU A O 1
ATOM 687 N N . LEU A 1 94 ? 2.427 5.978 1.248 1.00 95.12 94 LEU A N 1
ATOM 688 C CA . LEU A 1 94 ? 2.918 4.675 0.797 1.00 95.12 94 LEU A CA 1
ATOM 689 C C . LEU A 1 94 ? 2.809 4.566 -0.724 1.00 95.12 94 LEU A C 1
ATOM 691 O O . LEU A 1 94 ? 3.789 4.174 -1.357 1.00 95.12 94 LEU A O 1
ATOM 695 N N . GLU A 1 95 ? 1.656 4.934 -1.280 1.00 92.69 95 GLU A N 1
ATOM 696 C CA . GLU A 1 95 ? 1.395 5.010 -2.717 1.00 92.69 95 GLU A CA 1
ATOM 697 C C . GLU A 1 95 ? 2.420 5.919 -3.393 1.00 92.69 95 GLU A C 1
ATOM 699 O O . GLU A 1 95 ? 3.169 5.437 -4.236 1.00 92.69 95 GLU A O 1
ATOM 704 N N . GLU A 1 96 ? 2.579 7.162 -2.927 1.00 92.38 96 GLU A N 1
ATOM 705 C CA . GLU A 1 96 ? 3.585 8.107 -3.435 1.00 92.38 96 GLU A CA 1
ATOM 706 C C . GLU A 1 96 ? 5.000 7.507 -3.376 1.00 92.38 96 GLU A C 1
ATOM 708 O O . GLU A 1 96 ? 5.790 7.616 -4.312 1.00 92.38 96 GLU A O 1
ATOM 713 N N . SER A 1 97 ? 5.341 6.819 -2.281 1.00 92.69 97 SER A N 1
ATOM 714 C CA . SER A 1 97 ? 6.662 6.196 -2.141 1.00 92.69 97 SER A CA 1
ATOM 715 C C . SER A 1 97 ? 6.888 5.055 -3.129 1.00 92.69 97 SER A C 1
ATOM 717 O O . SER A 1 97 ? 8.030 4.843 -3.546 1.00 92.69 97 SER A O 1
ATOM 719 N N . ILE A 1 98 ? 5.836 4.313 -3.478 1.00 90.44 98 ILE A N 1
ATOM 720 C CA . ILE A 1 98 ? 5.883 3.292 -4.521 1.00 90.44 98 ILE A CA 1
ATOM 721 C C . ILE A 1 98 ? 5.978 3.989 -5.876 1.00 90.44 98 ILE A C 1
ATOM 723 O O . ILE A 1 98 ? 6.934 3.719 -6.586 1.00 90.44 98 ILE A O 1
ATOM 727 N N . GLU A 1 99 ? 5.093 4.932 -6.202 1.00 87.19 99 GLU A N 1
ATOM 728 C CA . GLU A 1 99 ? 5.078 5.693 -7.462 1.00 87.19 99 GLU A CA 1
ATOM 729 C C . GLU A 1 99 ? 6.431 6.338 -7.794 1.00 87.19 99 GLU A C 1
ATOM 731 O O . GLU A 1 99 ? 6.953 6.171 -8.898 1.00 87.19 99 GLU A O 1
ATOM 736 N N . GLU A 1 100 ? 7.056 6.985 -6.811 1.00 88.25 100 GLU A N 1
ATOM 737 C CA . GLU A 1 100 ? 8.388 7.588 -6.930 1.00 88.25 100 GLU A CA 1
ATOM 738 C C . GLU A 1 100 ? 9.543 6.578 -6.853 1.00 88.25 100 GLU A C 1
ATOM 740 O O . GLU A 1 100 ? 10.713 6.954 -6.955 1.00 88.25 100 GLU A O 1
ATOM 745 N N . MET A 1 101 ? 9.240 5.299 -6.631 1.00 84.38 101 MET A N 1
ATOM 746 C CA . MET A 1 101 ? 10.208 4.206 -6.494 1.00 84.38 101 MET A CA 1
ATOM 747 C C . MET A 1 101 ? 11.267 4.513 -5.447 1.00 84.38 101 MET A C 1
ATOM 749 O O . MET A 1 101 ? 12.472 4.308 -5.631 1.00 84.38 101 MET A O 1
ATOM 753 N N . ARG A 1 102 ? 10.800 5.023 -4.308 1.00 88.12 102 ARG A N 1
ATOM 754 C CA . ARG A 1 102 ? 11.660 5.262 -3.159 1.00 88.12 102 ARG A CA 1
ATOM 755 C C . ARG A 1 102 ? 12.303 3.941 -2.720 1.00 88.12 102 ARG A C 1
ATOM 757 O O . ARG A 1 102 ? 11.725 2.870 -2.908 1.00 88.12 102 ARG A O 1
ATOM 764 N N . PRO A 1 103 ? 13.486 3.994 -2.081 1.00 89.06 103 PRO A N 1
ATOM 765 C CA . PRO A 1 103 ? 14.177 2.791 -1.634 1.00 89.06 103 PRO A CA 1
ATOM 766 C C . PRO A 1 103 ? 13.273 1.876 -0.804 1.00 89.06 103 PRO A C 1
ATOM 768 O O . PRO A 1 103 ? 12.540 2.362 0.062 1.00 89.06 103 PRO A O 1
ATOM 771 N N . ALA A 1 104 ? 13.393 0.558 -0.992 1.00 89.38 104 ALA A N 1
ATOM 772 C CA . ALA A 1 104 ? 12.553 -0.443 -0.325 1.00 89.38 104 ALA A CA 1
ATOM 773 C C . ALA A 1 104 ? 12.484 -0.261 1.204 1.00 89.38 104 ALA A C 1
ATOM 775 O O . ALA A 1 104 ? 11.430 -0.444 1.804 1.00 89.38 104 ALA A O 1
ATOM 776 N N . ALA A 1 105 ? 13.575 0.187 1.835 1.00 90.69 105 ALA A N 1
ATOM 777 C CA . ALA A 1 105 ? 13.608 0.488 3.266 1.00 90.69 105 ALA A CA 1
ATOM 778 C C . ALA A 1 105 ? 12.590 1.568 3.692 1.00 90.69 105 ALA A C 1
ATOM 780 O O . ALA A 1 105 ? 12.001 1.462 4.768 1.00 90.69 105 ALA A O 1
ATOM 781 N N . LYS A 1 106 ? 12.351 2.595 2.860 1.00 91.56 106 LYS A N 1
ATOM 782 C CA . LYS A 1 106 ? 11.337 3.629 3.133 1.00 91.56 106 LYS A CA 1
ATOM 783 C C . LYS A 1 106 ? 9.923 3.062 3.029 1.00 91.56 106 LYS A C 1
ATOM 785 O O . LYS A 1 106 ? 9.107 3.339 3.902 1.00 91.56 106 LYS A O 1
ATOM 790 N N . ILE A 1 107 ? 9.661 2.247 2.008 1.00 93.31 107 ILE A N 1
ATOM 791 C CA . ILE A 1 107 ? 8.367 1.578 1.810 1.00 93.31 107 ILE A CA 1
ATOM 792 C C . ILE A 1 107 ? 8.080 0.643 2.996 1.00 93.31 107 ILE A C 1
ATOM 794 O O . ILE A 1 107 ? 7.030 0.730 3.623 1.00 93.31 107 ILE A O 1
ATOM 798 N N . GLN A 1 108 ? 9.060 -0.171 3.394 1.00 93.25 108 GLN A N 1
ATOM 799 C CA . GLN A 1 108 ? 8.967 -1.066 4.552 1.00 93.25 108 GLN A CA 1
ATOM 800 C C . GLN A 1 108 ? 8.714 -0.320 5.865 1.00 93.25 108 GLN A C 1
ATOM 802 O O . GLN A 1 108 ? 7.933 -0.772 6.698 1.00 93.25 108 GLN A O 1
ATOM 807 N N . MET A 1 109 ? 9.344 0.838 6.072 1.00 94.06 109 MET A N 1
ATOM 808 C CA . MET A 1 109 ? 9.085 1.645 7.265 1.00 94.06 109 MET A CA 1
ATOM 809 C C . MET A 1 109 ? 7.615 2.082 7.343 1.00 94.06 109 MET A C 1
ATOM 811 O O . MET A 1 109 ? 7.017 1.977 8.410 1.00 94.06 109 MET A O 1
ATOM 815 N N . LYS A 1 110 ? 7.018 2.499 6.219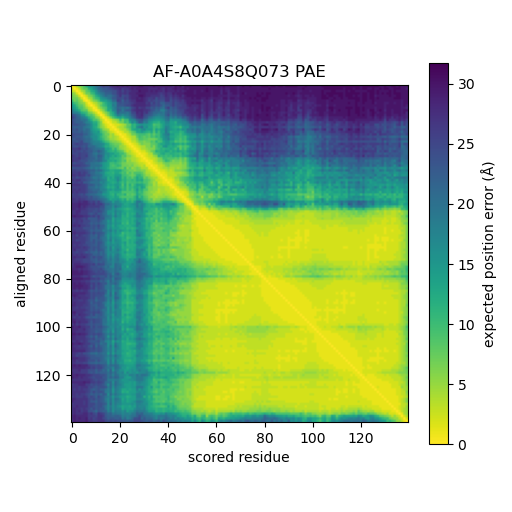 1.00 94.19 110 LYS A N 1
ATOM 816 C CA . LYS A 1 110 ? 5.594 2.871 6.149 1.00 94.19 110 LYS A CA 1
ATOM 817 C C . LYS A 1 110 ? 4.669 1.676 6.367 1.00 94.19 110 LYS A C 1
ATOM 819 O O . LYS A 1 110 ? 3.727 1.773 7.148 1.00 94.19 110 LYS A O 1
ATOM 824 N N . LEU A 1 111 ? 4.983 0.531 5.760 1.00 95.81 111 LEU A N 1
ATOM 825 C CA . LEU A 1 111 ? 4.228 -0.707 5.970 1.00 95.81 111 LEU A CA 1
ATOM 826 C C . LEU A 1 111 ? 4.209 -1.126 7.450 1.00 95.81 111 LEU A C 1
ATOM 828 O O . LEU A 1 111 ? 3.172 -1.551 7.942 1.00 95.81 111 LEU A O 1
ATOM 832 N N . ARG A 1 112 ? 5.310 -0.933 8.191 1.00 95.44 112 ARG A N 1
ATOM 833 C CA . ARG A 1 112 ? 5.390 -1.212 9.641 1.00 95.44 112 ARG A CA 1
ATOM 834 C C . ARG A 1 112 ? 4.478 -0.304 10.457 1.00 95.44 112 ARG A C 1
ATOM 836 O O . ARG A 1 112 ? 3.855 -0.751 11.421 1.00 95.44 112 ARG A O 1
ATOM 843 N N . THR A 1 113 ? 4.427 0.974 10.091 1.00 95.56 113 THR A N 1
ATOM 844 C CA . THR A 1 113 ? 3.515 1.934 10.719 1.00 95.56 113 THR A CA 1
ATOM 845 C C . THR A 1 113 ? 2.071 1.495 10.502 1.00 95.56 113 THR A C 1
ATOM 847 O O . THR A 1 113 ? 1.333 1.355 11.473 1.00 95.56 113 THR A O 1
ATOM 850 N N . LEU A 1 114 ? 1.695 1.185 9.257 1.00 95.56 114 LEU A N 1
ATOM 851 C CA . LEU A 1 114 ? 0.356 0.697 8.918 1.00 95.56 114 LEU A CA 1
ATOM 852 C C . LEU A 1 114 ? 0.014 -0.613 9.638 1.00 95.56 114 LEU A C 1
ATOM 854 O O . LEU A 1 114 ? -1.079 -0.735 10.177 1.00 95.56 114 LEU A O 1
ATOM 858 N N . GLU A 1 115 ? 0.951 -1.560 9.721 1.00 96.12 115 GLU A N 1
ATOM 859 C CA . GLU A 1 115 ? 0.766 -2.823 10.450 1.00 96.12 115 GLU A CA 1
ATOM 860 C C . GLU A 1 115 ? 0.468 -2.576 11.932 1.00 96.12 115 GLU A C 1
ATOM 862 O O . GLU A 1 115 ? -0.395 -3.224 12.521 1.00 96.12 115 GLU A O 1
ATOM 867 N N . THR A 1 116 ? 1.156 -1.606 12.538 1.00 95.69 116 THR A N 1
ATOM 868 C CA . THR A 1 116 ? 0.956 -1.245 13.945 1.00 95.69 116 THR A CA 1
ATOM 869 C C . THR A 1 116 ? -0.416 -0.612 14.168 1.00 95.69 116 THR A C 1
ATOM 871 O O . THR A 1 116 ? -1.094 -0.962 15.134 1.00 95.69 116 THR A O 1
ATOM 874 N N . LEU A 1 117 ? -0.830 0.294 13.277 1.00 94.19 117 LEU A N 1
ATOM 875 C CA . LEU A 1 117 ? -2.123 0.980 13.348 1.00 94.19 117 LEU A CA 1
ATOM 876 C C . LEU A 1 117 ? -3.295 0.019 13.116 1.00 94.19 117 LEU A C 1
ATOM 878 O O . LEU A 1 117 ? -4.303 0.086 13.813 1.00 94.19 117 LEU A O 1
ATOM 882 N N . LEU A 1 118 ? -3.144 -0.904 12.167 1.00 94.69 118 LEU A N 1
ATOM 883 C CA . LEU A 1 118 ? -4.199 -1.814 11.722 1.00 94.69 118 LEU A CA 1
ATOM 884 C C . LEU A 1 118 ? -4.119 -3.198 12.373 1.00 94.69 118 LEU A C 1
ATOM 886 O O . LEU A 1 118 ? -4.858 -4.100 11.990 1.00 94.69 118 LEU A O 1
ATOM 890 N N . ARG A 1 119 ? -3.275 -3.363 13.398 1.00 93.88 119 ARG A N 1
ATOM 891 C CA . ARG A 1 119 ? -3.068 -4.626 14.119 1.00 93.88 119 ARG A CA 1
ATOM 892 C C . ARG A 1 119 ? -4.356 -5.341 14.562 1.00 93.88 119 ARG A C 1
ATOM 894 O O . ARG A 1 119 ? -4.357 -6.567 14.520 1.00 93.88 119 ARG A O 1
ATOM 901 N N . PRO A 1 120 ? -5.431 -4.652 14.997 1.00 93.00 120 PRO A N 1
ATOM 902 C CA . PRO A 1 120 ? -6.681 -5.321 15.368 1.00 93.00 120 PRO A CA 1
ATOM 903 C C . PRO A 1 120 ? -7.432 -5.975 14.195 1.00 93.00 120 PRO A C 1
ATOM 905 O O . PRO A 1 120 ? -8.368 -6.735 14.427 1.00 93.00 120 PRO A O 1
ATOM 908 N N . PHE A 1 121 ? -7.056 -5.675 12.950 1.00 93.75 121 PHE A N 1
ATOM 909 C CA . PHE A 1 121 ? -7.752 -6.093 11.739 1.00 93.75 121 PHE A CA 1
ATOM 910 C C . PHE A 1 121 ? -6.905 -7.104 10.959 1.00 93.75 121 PHE A C 1
ATOM 912 O O . PHE A 1 121 ? -6.153 -6.741 10.053 1.00 93.75 121 PHE A O 1
ATOM 919 N N . ASP A 1 122 ? -7.059 -8.391 11.275 1.00 91.94 122 ASP A N 1
ATOM 920 C CA . ASP A 1 122 ? -6.256 -9.481 10.692 1.00 91.94 122 ASP A CA 1
ATOM 921 C C . ASP A 1 122 ? -6.226 -9.468 9.153 1.00 91.94 122 AS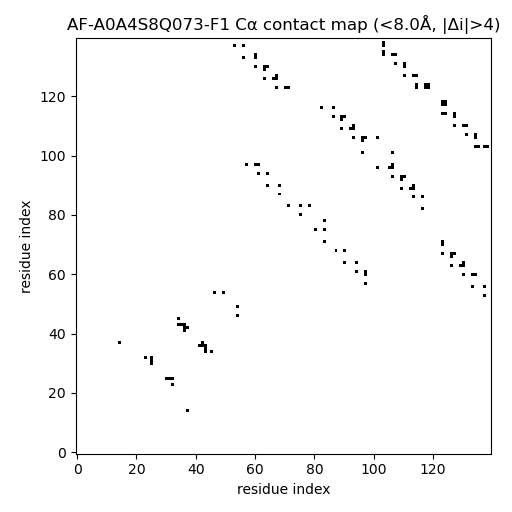P A C 1
ATOM 923 O O . ASP A 1 122 ? -5.190 -9.726 8.540 1.00 91.94 122 ASP A O 1
ATOM 927 N N . THR A 1 123 ? -7.349 -9.124 8.515 1.00 91.88 123 THR A N 1
ATOM 928 C CA . THR A 1 123 ? -7.445 -9.047 7.047 1.00 91.88 123 THR A CA 1
ATOM 929 C C . THR A 1 123 ? -6.546 -7.944 6.479 1.00 91.88 123 THR A C 1
ATOM 931 O O . THR A 1 123 ? -5.841 -8.172 5.495 1.00 91.88 123 THR A O 1
ATOM 934 N N . LEU A 1 124 ? -6.508 -6.775 7.128 1.00 94.06 124 LEU A N 1
ATOM 935 C CA . LEU A 1 124 ? -5.672 -5.644 6.715 1.00 94.06 124 LEU A CA 1
ATOM 936 C C . LEU A 1 124 ? -4.190 -5.940 6.956 1.00 94.06 124 LEU A C 1
ATOM 938 O O . LEU A 1 124 ? -3.359 -5.710 6.078 1.00 94.06 124 LEU A O 1
ATOM 942 N N . VAL A 1 125 ? -3.860 -6.543 8.101 1.00 95.00 125 VAL A N 1
ATOM 943 C CA . VAL A 1 125 ? -2.500 -7.019 8.400 1.00 95.00 125 VAL A CA 1
ATOM 944 C C . VAL A 1 125 ? -2.040 -8.050 7.363 1.00 95.00 125 VAL A C 1
ATOM 946 O O . VAL A 1 125 ? -0.893 -8.012 6.911 1.00 95.00 125 VAL A O 1
ATOM 949 N N . GLY A 1 126 ? -2.936 -8.930 6.911 1.00 94.19 126 GLY A N 1
ATOM 950 C CA . GLY A 1 126 ? -2.666 -9.879 5.832 1.00 94.19 126 GLY A CA 1
ATOM 951 C C . GLY A 1 126 ? -2.271 -9.203 4.513 1.00 94.19 126 GLY A C 1
ATOM 952 O O . GLY A 1 126 ? -1.317 -9.635 3.865 1.00 94.19 126 GLY A O 1
ATOM 953 N N . LEU A 1 127 ? -2.951 -8.121 4.123 1.00 95.00 127 LEU A N 1
ATOM 954 C CA . LEU A 1 127 ? -2.612 -7.342 2.922 1.00 95.00 127 LEU A CA 1
ATOM 955 C C . LEU A 1 127 ? -1.270 -6.616 3.067 1.00 95.00 127 LEU A C 1
ATOM 957 O O . LEU A 1 127 ? -0.434 -6.672 2.162 1.00 95.00 127 LEU A O 1
ATOM 961 N N . ILE A 1 128 ? -1.013 -6.020 4.231 1.00 95.31 128 ILE A N 1
ATOM 962 C CA . ILE A 1 128 ? 0.267 -5.367 4.540 1.00 95.31 128 ILE A CA 1
ATOM 963 C C . ILE A 1 128 ? 1.423 -6.374 4.490 1.00 95.31 128 ILE A C 1
ATOM 965 O O . ILE A 1 128 ? 2.487 -6.075 3.946 1.00 95.31 128 ILE A O 1
ATOM 969 N N . THR A 1 129 ? 1.205 -7.597 4.975 1.00 94.94 129 THR A N 1
ATOM 970 C CA . THR A 1 129 ? 2.197 -8.681 4.910 1.00 94.94 129 THR A CA 1
ATOM 971 C C . THR A 1 129 ? 2.519 -9.059 3.462 1.00 94.94 129 THR A C 1
ATOM 973 O O . THR A 1 129 ? 3.689 -9.179 3.101 1.00 94.94 129 THR A O 1
ATOM 976 N N . LYS A 1 130 ? 1.508 -9.169 2.587 1.00 94.94 130 LYS A N 1
ATOM 977 C CA . LYS A 1 130 ? 1.725 -9.423 1.149 1.00 94.94 130 LYS A CA 1
ATOM 978 C C . LYS A 1 130 ? 2.528 -8.301 0.485 1.00 94.94 130 LYS A C 1
ATOM 980 O O . LYS A 1 130 ? 3.440 -8.581 -0.296 1.00 94.94 130 LYS A O 1
ATOM 985 N N . LEU A 1 131 ? 2.217 -7.041 0.803 1.00 93.69 131 LEU A N 1
ATOM 986 C CA . LEU A 1 131 ? 2.993 -5.884 0.340 1.00 93.69 131 LEU A CA 1
ATOM 987 C C . LEU A 1 131 ? 4.451 -5.991 0.802 1.00 93.69 131 LEU A C 1
ATOM 989 O O . LEU A 1 131 ? 5.370 -5.807 0.003 1.00 93.69 131 LEU A O 1
ATOM 993 N N . TRP A 1 132 ? 4.678 -6.378 2.058 1.00 93.62 132 TRP A N 1
ATOM 994 C CA . TRP A 1 132 ? 6.017 -6.583 2.606 1.00 93.62 132 TRP A CA 1
ATOM 995 C C . TRP A 1 132 ? 6.820 -7.611 1.805 1.00 93.62 132 TRP A C 1
ATOM 997 O O . TRP A 1 132 ? 7.941 -7.330 1.375 1.00 93.62 132 TRP A O 1
ATOM 1007 N N . GLU A 1 133 ? 6.245 -8.785 1.551 1.00 92.25 133 GLU A N 1
ATOM 1008 C CA . GLU A 1 133 ? 6.894 -9.860 0.793 1.00 92.25 133 GLU A CA 1
ATOM 1009 C C . GLU A 1 133 ? 7.267 -9.431 -0.631 1.00 92.25 133 GLU A C 1
ATOM 1011 O O . GLU A 1 133 ? 8.345 -9.771 -1.127 1.00 92.25 133 GLU A O 1
ATOM 1016 N N . LEU A 1 134 ? 6.403 -8.661 -1.297 1.00 89.88 134 LEU A N 1
ATOM 1017 C CA . LEU A 1 134 ? 6.686 -8.154 -2.639 1.00 89.88 134 LEU A CA 1
ATOM 1018 C C . LEU A 1 134 ? 7.804 -7.112 -2.643 1.00 89.88 134 LEU A C 1
ATOM 1020 O O . LEU A 1 134 ? 8.666 -7.162 -3.521 1.00 89.88 134 LEU A O 1
ATOM 1024 N N . THR A 1 135 ? 7.857 -6.222 -1.648 1.00 88.44 135 THR A N 1
ATOM 1025 C CA . THR A 1 135 ? 8.957 -5.243 -1.553 1.00 88.44 135 THR A CA 1
ATOM 1026 C C . THR A 1 135 ? 10.317 -5.907 -1.336 1.00 88.44 135 THR A C 1
ATOM 1028 O O . THR A 1 135 ? 11.327 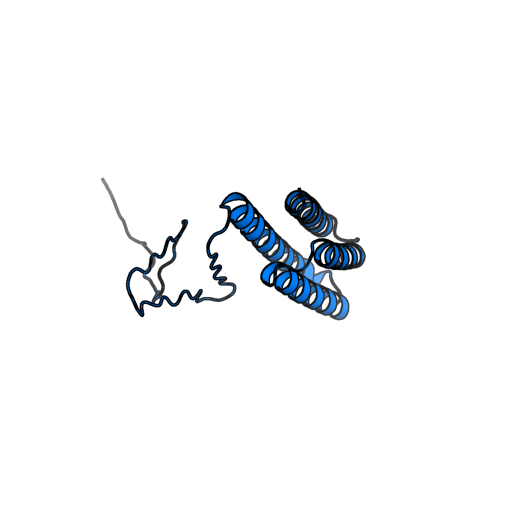-5.390 -1.803 1.00 88.44 135 THR A O 1
ATOM 1031 N N . GLN A 1 136 ? 10.368 -7.070 -0.676 1.00 86.50 136 GLN A N 1
ATOM 1032 C CA . GLN A 1 136 ? 11.613 -7.832 -0.522 1.00 86.50 136 GLN A CA 1
ATOM 1033 C C . GLN A 1 136 ? 12.070 -8.463 -1.838 1.00 86.50 136 GLN A C 1
ATOM 1035 O O . GLN A 1 136 ? 13.257 -8.421 -2.157 1.00 86.50 136 GLN A O 1
ATOM 1040 N N . LYS A 1 137 ? 11.129 -8.989 -2.631 1.00 76.94 137 LYS A N 1
ATOM 1041 C CA . LYS A 1 137 ? 11.419 -9.548 -3.960 1.00 76.94 137 LYS A CA 1
ATOM 1042 C C . LYS A 1 137 ? 11.911 -8.492 -4.951 1.00 76.94 137 LYS A C 1
ATOM 1044 O O . LYS A 1 137 ? 12.656 -8.840 -5.849 1.00 76.94 137 LYS A O 1
ATOM 1049 N N . SER A 1 138 ? 11.545 -7.222 -4.762 1.00 65.19 138 SER A N 1
ATOM 1050 C CA . SER A 1 138 ? 12.026 -6.102 -5.588 1.00 65.19 138 SER A CA 1
ATOM 1051 C C . SER A 1 138 ? 13.507 -5.764 -5.394 1.00 65.19 138 SER A C 1
ATOM 1053 O O . SER A 1 138 ? 14.050 -4.992 -6.175 1.00 65.19 138 SER A O 1
ATOM 1055 N N . ASN A 1 139 ? 14.131 -6.262 -4.325 1.00 56.88 139 ASN A N 1
ATOM 1056 C CA . ASN A 1 139 ? 15.500 -5.923 -3.927 1.00 56.88 139 ASN A CA 1
ATOM 1057 C C . ASN A 1 139 ? 16.511 -7.041 -4.256 1.00 56.88 139 ASN A C 1
ATOM 1059 O O . ASN A 1 139 ? 17.658 -6.962 -3.814 1.00 56.88 139 ASN A O 1
ATOM 1063 N N . THR A 1 140 ? 16.065 -8.097 -4.948 1.00 48.16 140 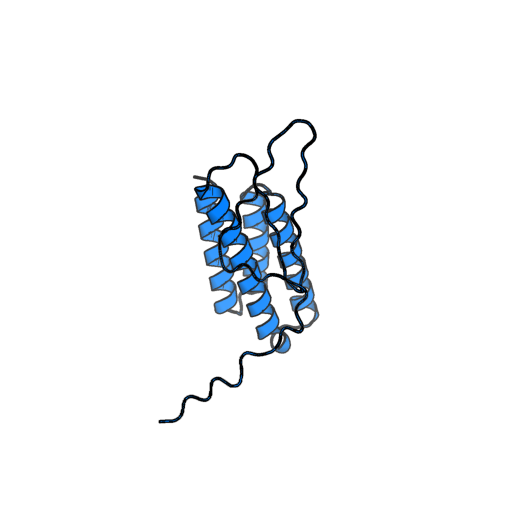THR A N 1
ATOM 1064 C CA . THR A 1 140 ? 16.861 -9.279 -5.329 1.00 48.16 140 THR A CA 1
ATOM 1065 C C . THR A 1 140 ? 16.961 -9.356 -6.841 1.00 48.16 140 THR A C 1
ATOM 1067 O O . THR A 1 140 ? 18.067 -9.669 -7.328 1.00 48.16 140 THR A O 1
#

Sequence (140 aa):
MNTSAKDAPQPGEGGFVFHGEVQTGVIGTGASANVGAIGENSRGLVFVGRDGAEERLFAKLLALVDELREAVAGHREALDDQLFETVESNLDELEESIEEMRPAAKIQMKLRTLETLLRPFDTLVGLITKLWELTQKSNT

Mean predicted aligned error: 11.97 Å

Nearest PDB structures (foldseek):
  5j0l-assembly2_C  TM=4.424E-01  e=6.593E+00  synthetic construct
  2y3a-assembly1_B  TM=2.873E-01  e=2.645E+00  Mus musculus
  3gm2-assembly1_A  TM=3.008E-01  e=4.421E+00  Homo sapiens
  4tko-assembly1_B  TM=2.995E-01  e=8.285E+00  Aquifex aeolicus VF5

Organism: NCBI:txid2570927

Solvent-accessible surface area (backbone atoms only — not comparable to full-atom values): 9111 Å² total; per-residue (Å²): 139,87,82,82,89,75,81,78,82,77,76,94,58,99,66,87,86,78,93,69,90,82,87,87,86,80,84,64,94,90,60,80,86,88,86,79,49,85,61,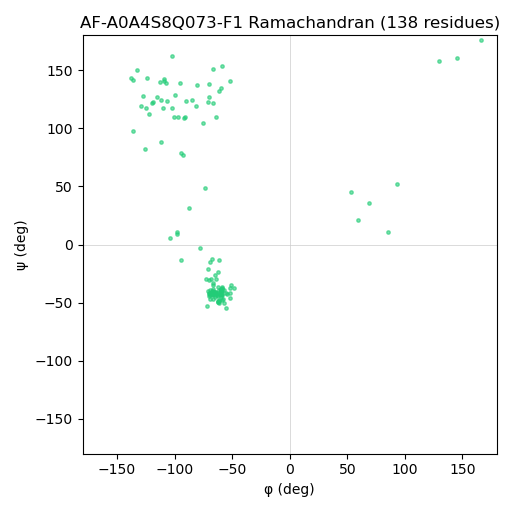89,95,46,78,67,87,86,84,81,93,70,60,71,68,58,55,53,51,50,54,51,51,54,53,50,51,49,54,46,51,55,52,51,60,74,40,48,92,80,41,55,72,69,57,45,56,52,48,52,54,52,48,52,55,43,49,51,34,55,76,70,62,49,59,58,69,60,51,50,54,47,46,52,52,51,39,64,75,37,56,92,38,64,70,58,36,51,47,47,50,54,49,52,57,52,51,55,62,76,76,111

Radius of gyration: 19.42 Å; Cα contacts (8 Å, |Δi|>4): 76; chains: 1; bounding box: 54×36×51 Å

Secondary structure (DSSP, 8-state):
-------PPP---SS----S-------STT--------STT------SS--HHHHHHHHHHHHHHHHHHHHHHHTGGGS-HHHHHHHHHHHHHHHHHHHTT--HHHHHHHHHHHHHHTTT-HHHHHHHHHHHHHHHHTT-

pLDDT: mean 76.98, std 19.65, range [31.42, 96.12]